Protein AF-A0AAU6JIS9-F1 (afdb_monomer_lite)

Radius of gyration: 26.11 Å; chains: 1; bounding box: 54×44×72 Å

Sequence (140 aa):
MDDPASMECDKLPFWVKNAEDPGVEQAVSPRILSEAAYNAFQLPDCQVTLAPLNFTKVNRPTWDWLDKARFKEVSVTAAWNVAGLNIRATTTAKPVSLKLEPGTSDAETYPASGECAINAAARSANHTAKADPSRPRRVT

Structure (mmCIF, N/CA/C/O backbone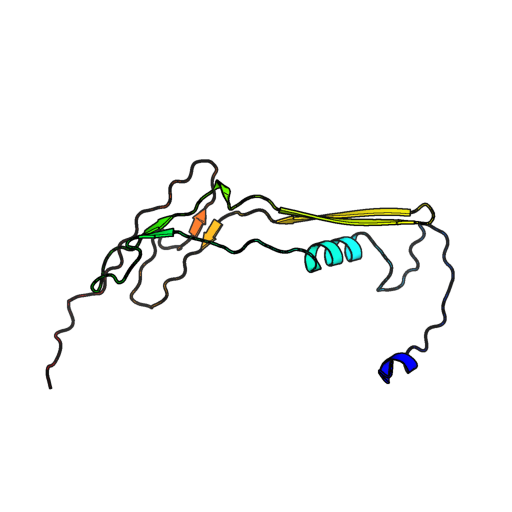):
data_AF-A0AAU6JIS9-F1
#
_entry.id   AF-A0AAU6JIS9-F1
#
loop_
_atom_site.group_PDB
_atom_site.id
_atom_site.type_symbol
_atom_site.label_atom_id
_atom_site.label_alt_id
_atom_site.label_comp_id
_atom_site.label_asym_id
_atom_site.label_entity_id
_atom_site.label_seq_id
_atom_site.pdbx_PDB_ins_code
_atom_site.Cartn_x
_atom_site.Cartn_y
_atom_site.Cartn_z
_atom_site.occupancy
_atom_site.B_iso_or_equiv
_atom_site.auth_seq_id
_atom_site.auth_comp_id
_atom_site.auth_asym_id
_atom_site.auth_atom_id
_atom_site.pdbx_PDB_model_num
ATOM 1 N N . MET A 1 1 ? 30.698 -14.695 -7.68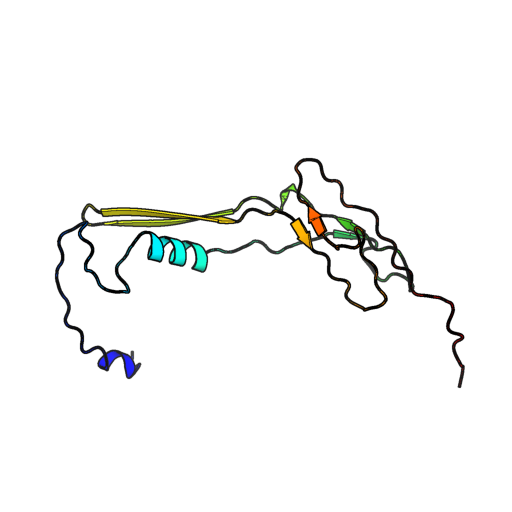9 1.00 49.03 1 MET A N 1
ATOM 2 C CA . MET A 1 1 ? 30.376 -14.353 -9.090 1.00 49.03 1 MET A CA 1
ATOM 3 C C . MET A 1 1 ? 30.371 -15.688 -9.819 1.00 49.03 1 MET A C 1
ATOM 5 O O . MET A 1 1 ? 31.192 -15.907 -10.687 1.00 49.03 1 MET A O 1
ATOM 9 N N . ASP A 1 2 ? 29.524 -16.618 -9.363 1.00 63.00 2 ASP A N 1
ATOM 10 C CA . ASP A 1 2 ? 29.624 -18.055 -9.679 1.00 63.00 2 ASP A CA 1
ATOM 11 C C . ASP A 1 2 ? 28.230 -18.687 -9.560 1.00 63.00 2 ASP A C 1
ATOM 13 O O . ASP A 1 2 ? 28.024 -19.671 -8.856 1.00 63.00 2 ASP A O 1
ATOM 17 N N . ASP A 1 3 ? 27.231 -18.040 -10.160 1.00 74.88 3 ASP A N 1
ATOM 18 C CA . ASP A 1 3 ? 25.918 -18.652 -10.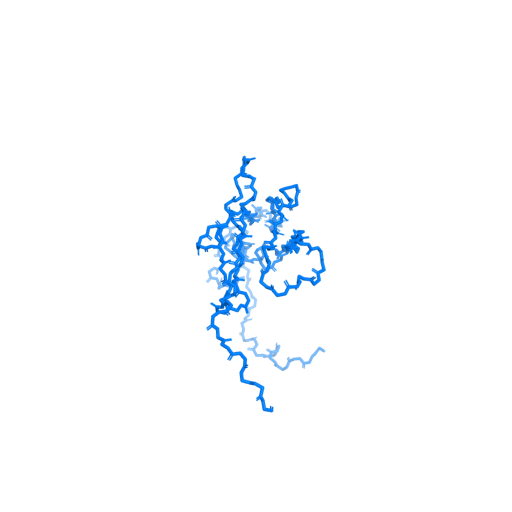327 1.00 74.88 3 ASP A CA 1
ATOM 19 C C . ASP A 1 3 ? 25.931 -19.391 -11.674 1.00 74.88 3 ASP A C 1
ATOM 21 O O . ASP A 1 3 ? 26.042 -18.724 -12.707 1.00 74.88 3 ASP A O 1
ATOM 25 N N . PRO A 1 4 ? 25.887 -20.739 -11.711 1.00 75.75 4 PRO A N 1
ATOM 26 C CA . PRO A 1 4 ? 26.019 -21.505 -12.953 1.00 75.75 4 PRO A CA 1
ATOM 27 C C . PRO A 1 4 ? 24.949 -21.135 -13.993 1.00 75.75 4 PRO A C 1
ATOM 29 O O . PRO A 1 4 ? 25.219 -21.221 -15.190 1.00 75.75 4 PRO A O 1
ATOM 32 N N . ALA A 1 5 ? 23.792 -20.621 -13.555 1.00 76.19 5 ALA A N 1
ATOM 33 C CA . ALA A 1 5 ? 22.742 -20.115 -14.437 1.00 76.19 5 ALA A CA 1
ATOM 34 C C . ALA A 1 5 ? 23.150 -18.853 -15.228 1.00 76.19 5 ALA A C 1
ATOM 36 O O . ALA A 1 5 ? 22.570 -18.566 -16.273 1.00 76.19 5 ALA A O 1
ATOM 37 N N . SER A 1 6 ? 24.187 -18.119 -14.802 1.00 70.81 6 SER A N 1
ATOM 38 C CA . SER A 1 6 ? 24.702 -16.955 -15.544 1.00 70.81 6 SER A CA 1
ATOM 39 C C . SER A 1 6 ? 25.297 -17.326 -16.910 1.00 70.81 6 SER A C 1
ATOM 41 O O . SER A 1 6 ? 25.381 -16.465 -17.784 1.00 70.81 6 SER A O 1
ATOM 43 N N . MET A 1 7 ? 25.686 -18.592 -17.110 1.00 73.38 7 MET A N 1
ATOM 44 C CA . MET A 1 7 ? 26.213 -19.104 -18.384 1.00 73.38 7 MET A CA 1
ATOM 45 C C . MET A 1 7 ? 25.134 -19.759 -19.261 1.00 73.38 7 MET A C 1
ATOM 47 O O . MET A 1 7 ? 25.437 -20.146 -20.384 1.00 73.38 7 MET A O 1
ATOM 51 N N . GLU A 1 8 ? 23.887 -19.867 -18.785 1.00 79.50 8 GLU A N 1
ATOM 52 C CA . GLU A 1 8 ? 22.768 -20.457 -19.543 1.00 79.50 8 GLU A CA 1
ATOM 53 C C . GLU A 1 8 ? 22.017 -19.435 -20.415 1.00 79.50 8 GLU A C 1
ATOM 55 O O . GLU A 1 8 ? 21.035 -19.758 -21.083 1.00 79.50 8 GLU A O 1
ATOM 60 N N . CYS A 1 9 ? 22.450 -18.170 -20.425 1.00 72.69 9 CYS A N 1
ATOM 61 C CA . CYS A 1 9 ? 21.830 -17.148 -21.259 1.00 72.69 9 CYS A CA 1
ATOM 62 C C . CYS A 1 9 ? 22.351 -17.226 -22.706 1.00 72.69 9 CYS A C 1
ATOM 64 O O . CYS A 1 9 ? 23.322 -16.563 -23.063 1.00 72.69 9 CYS A O 1
ATOM 66 N N . ASP A 1 10 ? 21.664 -17.982 -23.565 1.00 79.50 10 ASP A N 1
ATOM 67 C CA . ASP A 1 10 ? 21.976 -18.097 -25.004 1.00 79.50 10 ASP A CA 1
ATOM 68 C C . ASP A 1 10 ? 21.498 -16.897 -25.858 1.00 79.50 10 ASP A C 1
ATOM 70 O O . ASP A 1 10 ? 21.588 -16.906 -27.090 1.00 79.50 10 ASP A O 1
ATOM 74 N N . LYS A 1 11 ? 20.940 -15.845 -25.241 1.00 77.19 11 LYS A N 1
ATOM 75 C CA . LYS A 1 11 ? 20.379 -14.693 -25.966 1.00 77.19 11 LYS A CA 1
ATOM 76 C C . LYS A 1 11 ? 21.448 -13.634 -26.236 1.00 77.19 11 LYS A C 1
ATOM 78 O O . LYS A 1 11 ? 21.998 -13.037 -25.315 1.00 77.19 11 LYS A O 1
ATOM 83 N N . LEU A 1 12 ? 21.684 -13.344 -27.515 1.00 81.81 12 LEU A N 1
ATOM 84 C CA . LEU A 1 12 ? 22.588 -12.274 -27.943 1.00 81.81 12 LEU A CA 1
ATOM 85 C C . LEU A 1 12 ? 22.001 -10.878 -27.644 1.00 81.81 12 LEU A C 1
ATOM 87 O O . LEU A 1 12 ? 20.792 -10.679 -27.797 1.00 81.81 12 LEU A O 1
ATOM 91 N N . PRO A 1 13 ? 22.835 -9.886 -27.271 1.00 80.56 13 PRO A N 1
ATOM 92 C CA . PRO A 1 13 ? 22.391 -8.503 -27.135 1.00 80.56 13 PRO A CA 1
ATOM 93 C C . PRO A 1 13 ? 22.017 -7.914 -28.503 1.00 80.56 13 PRO A C 1
ATOM 95 O O . PRO A 1 13 ? 22.649 -8.208 -29.518 1.00 80.56 13 PRO A O 1
ATOM 98 N N . PHE A 1 14 ? 21.012 -7.041 -28.526 1.00 85.56 14 PHE A N 1
ATOM 99 C CA . PHE A 1 14 ? 20.535 -6.371 -29.736 1.00 85.56 14 PHE A CA 1
ATOM 100 C C . PHE A 1 14 ? 20.230 -4.897 -29.460 1.00 85.56 14 PHE A C 1
ATOM 102 O O . PHE A 1 14 ? 19.960 -4.501 -28.326 1.00 85.56 14 PHE A O 1
ATOM 109 N N . TRP A 1 15 ? 20.286 -4.080 -30.510 1.00 84.88 15 TRP A N 1
ATOM 110 C CA . TRP A 1 15 ? 19.994 -2.650 -30.441 1.00 84.88 15 TRP A CA 1
ATOM 111 C C . TRP A 1 15 ? 18.597 -2.371 -30.977 1.00 84.88 15 TRP A C 1
ATOM 113 O O . TRP A 1 15 ? 18.212 -2.897 -32.020 1.00 84.88 15 TRP A O 1
ATOM 123 N N . VAL A 1 16 ? 17.869 -1.499 -30.288 1.00 84.12 16 VAL A N 1
ATOM 124 C CA . VAL A 1 16 ? 16.543 -1.022 -30.692 1.00 84.12 16 VAL A CA 1
ATOM 125 C C . VAL A 1 16 ? 16.557 0.497 -30.717 1.00 84.12 16 VAL A C 1
ATOM 127 O O . VAL A 1 16 ? 17.345 1.137 -30.015 1.00 84.12 16 VAL A O 1
ATOM 130 N N . LYS A 1 17 ? 15.719 1.092 -31.567 1.00 84.38 17 LYS A N 1
ATOM 131 C CA . LYS A 1 17 ? 15.552 2.544 -31.592 1.00 84.38 17 LYS A CA 1
ATOM 132 C C . LYS A 1 17 ? 14.969 3.024 -30.264 1.00 84.38 17 LYS A C 1
ATOM 134 O O . LYS A 1 17 ? 14.126 2.367 -29.660 1.00 84.38 17 LYS A O 1
ATOM 139 N N . ASN A 1 18 ? 15.392 4.205 -29.823 1.00 78.00 18 ASN A N 1
ATOM 140 C CA . ASN A 1 18 ? 14.829 4.812 -28.622 1.00 78.00 18 ASN A CA 1
ATOM 141 C C . ASN A 1 18 ? 13.314 5.006 -28.781 1.00 78.00 18 ASN A C 1
ATOM 143 O O . ASN A 1 18 ? 12.857 5.436 -29.838 1.00 78.00 18 ASN A O 1
ATOM 147 N N . ALA A 1 19 ? 12.571 4.721 -27.710 1.00 74.62 19 ALA A N 1
ATOM 148 C CA . ALA A 1 19 ? 11.106 4.758 -27.656 1.00 74.62 19 ALA A CA 1
ATOM 149 C C . ALA A 1 19 ? 10.365 3.738 -28.548 1.00 74.62 19 ALA A C 1
ATOM 151 O O . ALA A 1 19 ? 9.147 3.835 -28.686 1.00 74.62 19 ALA A O 1
ATOM 152 N N . GLU A 1 20 ? 11.063 2.745 -29.102 1.00 82.62 20 GLU A N 1
ATOM 153 C CA . GLU A 1 20 ? 10.454 1.601 -29.786 1.00 82.62 20 GLU A CA 1
ATOM 154 C C . GLU A 1 20 ? 10.398 0.399 -28.827 1.00 82.62 20 GLU A C 1
ATOM 156 O O . GLU A 1 20 ? 11.343 0.158 -28.073 1.00 82.62 20 GLU A O 1
ATOM 161 N N . ASP A 1 21 ? 9.275 -0.325 -28.811 1.00 82.56 21 ASP A N 1
ATOM 162 C CA . ASP A 1 21 ? 9.126 -1.529 -27.989 1.00 82.56 21 ASP A CA 1
ATOM 163 C C . ASP A 1 21 ? 9.955 -2.671 -28.605 1.00 82.56 21 ASP A C 1
ATOM 165 O O . ASP A 1 21 ? 9.671 -3.079 -29.734 1.00 82.56 21 ASP A O 1
ATOM 169 N N . PRO A 1 22 ? 10.970 -3.207 -27.901 1.00 84.50 22 PRO A N 1
ATOM 170 C CA . PRO A 1 22 ? 11.788 -4.309 -28.401 1.00 84.50 22 PRO A CA 1
ATOM 171 C C . PRO A 1 22 ? 11.023 -5.641 -28.527 1.00 84.50 22 PRO A C 1
ATOM 173 O O . PRO A 1 22 ? 11.594 -6.604 -29.038 1.00 84.50 22 PRO A O 1
ATOM 176 N N . GLY A 1 23 ? 9.775 -5.742 -28.045 1.00 83.81 23 GLY A N 1
ATOM 177 C CA . GLY A 1 23 ? 8.945 -6.947 -28.177 1.00 83.81 23 GLY A CA 1
ATOM 178 C C . GLY A 1 23 ? 9.439 -8.141 -27.352 1.00 83.81 23 GLY A C 1
ATOM 179 O O . GLY A 1 23 ? 9.064 -9.282 -27.618 1.00 83.81 23 GLY A O 1
ATOM 180 N N . VAL A 1 24 ? 10.298 -7.890 -26.359 1.00 86.31 24 VAL A N 1
ATOM 181 C CA . VAL A 1 24 ? 10.804 -8.898 -25.420 1.00 86.31 24 VAL A CA 1
ATOM 182 C C . VAL A 1 24 ? 10.099 -8.776 -24.075 1.00 86.31 24 VAL A C 1
ATOM 184 O O . VAL A 1 24 ? 9.782 -7.681 -23.624 1.00 86.31 24 VAL A O 1
ATOM 187 N N . GLU A 1 25 ? 9.887 -9.906 -23.406 1.00 81.38 25 GLU A N 1
ATOM 188 C CA . GLU A 1 25 ? 9.048 -9.987 -22.201 1.00 81.38 25 GLU A CA 1
ATOM 189 C C . GLU A 1 25 ? 9.477 -9.038 -21.065 1.00 81.38 25 GLU A C 1
ATOM 191 O O . GLU A 1 25 ? 8.633 -8.444 -20.402 1.00 81.38 25 GLU A O 1
ATOM 196 N N . GLN A 1 26 ? 10.785 -8.841 -20.873 1.00 82.12 26 GLN A N 1
ATOM 197 C CA . GLN A 1 26 ? 11.343 -7.993 -19.809 1.00 82.12 26 GLN A CA 1
ATOM 198 C C . GLN A 1 26 ? 11.738 -6.588 -20.289 1.00 82.12 26 GLN A C 1
ATOM 200 O O . GLN A 1 26 ? 12.567 -5.918 -19.670 1.00 82.12 26 GLN A O 1
ATOM 205 N N . ALA A 1 27 ? 11.170 -6.127 -21.404 1.00 87.06 27 ALA A N 1
ATOM 206 C CA . ALA A 1 27 ? 11.361 -4.760 -21.864 1.00 87.06 27 ALA A CA 1
ATOM 207 C C . ALA A 1 27 ? 10.839 -3.754 -20.829 1.00 87.06 27 ALA A C 1
ATOM 209 O O . ALA A 1 27 ? 9.757 -3.926 -20.260 1.00 87.06 27 ALA A O 1
ATOM 210 N N . VAL A 1 28 ? 11.585 -2.668 -20.608 1.00 86.88 28 VAL A N 1
ATOM 211 C CA . VAL A 1 28 ? 11.150 -1.590 -19.712 1.00 86.88 28 VAL A CA 1
ATOM 212 C C . VAL A 1 28 ? 9.901 -0.933 -20.302 1.00 86.88 28 VAL A C 1
ATOM 214 O O . VAL A 1 28 ? 9.972 -0.142 -21.239 1.00 86.88 28 VAL A O 1
ATOM 217 N N . SER A 1 29 ? 8.749 -1.265 -19.729 1.00 87.94 29 SER A N 1
ATOM 218 C CA . SER A 1 29 ? 7.433 -0.767 -20.124 1.00 87.94 29 SER A CA 1
ATOM 219 C C . SER A 1 29 ? 6.727 -0.102 -18.936 1.00 87.94 29 SER A C 1
ATOM 221 O O . SER A 1 29 ? 7.096 -0.343 -17.782 1.00 87.94 29 SER A O 1
ATOM 223 N N . PRO A 1 30 ? 5.669 0.701 -19.164 1.00 89.31 30 PRO A N 1
ATOM 224 C CA . PRO A 1 30 ? 4.858 1.249 -18.075 1.00 89.31 30 PRO A CA 1
ATOM 225 C C . PRO A 1 30 ? 4.302 0.175 -17.130 1.00 89.31 30 PRO A C 1
ATOM 227 O O . PRO A 1 30 ? 4.156 0.427 -15.934 1.00 89.31 30 PRO A O 1
ATOM 230 N N . ARG A 1 31 ? 4.041 -1.035 -17.642 1.00 89.94 31 ARG A N 1
ATOM 231 C CA . ARG A 1 31 ? 3.615 -2.177 -16.829 1.00 89.94 31 ARG A CA 1
ATOM 232 C C . ARG A 1 31 ? 4.731 -2.645 -15.898 1.00 89.94 31 ARG A C 1
ATOM 234 O O . ARG A 1 31 ? 4.512 -2.689 -14.694 1.00 89.94 31 ARG A O 1
ATOM 241 N N . ILE A 1 32 ? 5.925 -2.906 -16.432 1.00 92.62 32 ILE A N 1
ATOM 242 C CA . ILE A 1 32 ? 7.083 -3.320 -15.622 1.00 92.62 32 ILE A CA 1
ATOM 243 C C . ILE A 1 32 ? 7.451 -2.237 -14.600 1.00 92.62 32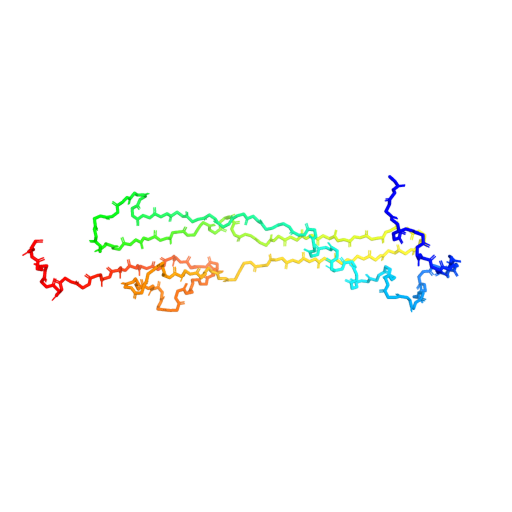 ILE A C 1
ATOM 245 O O . ILE A 1 32 ? 7.764 -2.554 -13.458 1.00 92.62 32 ILE A O 1
ATOM 249 N N . LEU A 1 33 ? 7.344 -0.951 -14.954 1.00 93.94 33 LEU A N 1
ATOM 250 C CA . LEU A 1 33 ? 7.541 0.140 -13.994 1.00 93.94 33 LEU A CA 1
ATOM 251 C C . LEU A 1 33 ? 6.459 0.171 -12.907 1.00 93.94 33 LEU A C 1
ATOM 253 O O . LEU A 1 33 ? 6.779 0.455 -11.757 1.00 93.94 33 LEU A O 1
ATOM 257 N N . SER A 1 34 ? 5.200 -0.132 -13.235 1.00 93.56 34 SER A N 1
ATOM 258 C CA . SER A 1 34 ? 4.124 -0.244 -12.236 1.00 93.56 34 SER A CA 1
ATOM 259 C C . SER A 1 34 ? 4.392 -1.390 -11.263 1.00 93.56 34 SER A C 1
ATOM 261 O O . SER A 1 34 ? 4.276 -1.213 -10.051 1.00 93.56 34 SER A O 1
ATOM 263 N N . GLU A 1 35 ? 4.806 -2.544 -11.788 1.00 93.62 35 GLU A N 1
ATOM 264 C CA . GLU A 1 35 ? 5.180 -3.717 -10.995 1.00 93.62 35 GLU A CA 1
ATOM 265 C C . GLU A 1 35 ? 6.414 -3.419 -10.128 1.00 93.62 35 GLU A C 1
ATOM 267 O O . GLU A 1 35 ? 6.422 -3.733 -8.941 1.00 93.62 35 GLU A O 1
ATOM 272 N N . ALA A 1 36 ? 7.415 -2.714 -10.661 1.00 93.94 36 ALA A N 1
ATOM 273 C CA . ALA A 1 36 ? 8.579 -2.267 -9.898 1.00 93.94 36 ALA A CA 1
ATOM 274 C C . ALA A 1 36 ? 8.203 -1.270 -8.787 1.00 93.94 36 ALA A C 1
ATOM 276 O O . ALA A 1 36 ? 8.664 -1.413 -7.654 1.00 93.94 36 ALA A O 1
ATOM 277 N N . ALA A 1 37 ? 7.340 -0.290 -9.077 1.00 94.12 37 ALA A N 1
ATOM 278 C CA . ALA A 1 37 ? 6.837 0.657 -8.081 1.00 94.12 37 ALA A CA 1
ATOM 279 C C . ALA A 1 37 ? 6.020 -0.044 -6.986 1.00 94.12 37 ALA A C 1
ATOM 281 O O . ALA A 1 37 ? 6.120 0.336 -5.822 1.00 94.12 37 ALA A O 1
ATOM 282 N N . TYR A 1 38 ? 5.239 -1.067 -7.348 1.00 93.62 38 TYR A N 1
ATOM 283 C CA . TYR A 1 38 ? 4.485 -1.899 -6.409 1.00 93.62 38 TYR A CA 1
ATOM 284 C C . TYR A 1 38 ? 5.406 -2.770 -5.542 1.00 93.62 38 TYR A C 1
ATOM 286 O O . TYR A 1 38 ? 5.239 -2.815 -4.330 1.00 93.62 38 TYR A O 1
ATOM 294 N N . ASN A 1 39 ? 6.420 -3.406 -6.130 1.00 94.19 39 ASN A N 1
ATOM 295 C CA . ASN A 1 39 ? 7.358 -4.263 -5.397 1.00 94.19 39 ASN A CA 1
ATOM 296 C C . ASN A 1 39 ? 8.256 -3.474 -4.434 1.00 94.19 39 ASN A C 1
ATOM 298 O O . ASN A 1 39 ? 8.626 -3.978 -3.378 1.00 94.19 39 ASN A O 1
ATOM 302 N N . ALA A 1 40 ? 8.597 -2.232 -4.780 1.00 91.44 40 ALA A N 1
ATOM 303 C CA . ALA A 1 40 ? 9.325 -1.327 -3.893 1.00 91.44 40 ALA A CA 1
ATOM 304 C C . ALA A 1 40 ? 8.420 -0.650 -2.845 1.00 91.44 40 ALA A C 1
ATOM 306 O O . ALA A 1 40 ? 8.911 0.106 -2.003 1.00 91.44 40 ALA A O 1
ATOM 307 N N . PHE A 1 41 ? 7.105 -0.871 -2.905 1.00 92.06 41 PHE A N 1
ATOM 308 C CA . PHE A 1 41 ? 6.140 -0.200 -2.049 1.00 92.06 41 PHE A CA 1
ATOM 309 C C . PHE A 1 41 ? 6.212 -0.737 -0.615 1.00 92.06 41 PHE A C 1
ATOM 311 O O . PHE A 1 41 ? 6.058 -1.931 -0.375 1.00 92.06 41 PHE A O 1
ATOM 318 N N . GLN A 1 42 ? 6.390 0.158 0.358 1.00 89.50 42 GLN A N 1
ATOM 319 C CA . GLN A 1 42 ? 6.379 -0.180 1.782 1.00 89.50 42 GLN A CA 1
ATOM 320 C C . GLN A 1 42 ? 5.187 0.486 2.460 1.00 89.50 42 GLN A C 1
ATOM 322 O O . GLN A 1 42 ? 5.029 1.709 2.414 1.00 89.50 42 GLN A O 1
ATOM 327 N N . LEU A 1 43 ? 4.340 -0.330 3.085 1.00 87.81 43 LEU A N 1
ATOM 328 C CA . LEU A 1 43 ? 3.234 0.155 3.898 1.00 87.81 43 LEU A CA 1
ATOM 329 C C . LEU A 1 43 ? 3.713 0.389 5.334 1.00 87.81 43 LEU A C 1
ATOM 331 O O . LEU A 1 43 ? 4.461 -0.434 5.862 1.00 87.81 43 LEU A O 1
ATOM 335 N N . PRO A 1 44 ? 3.290 1.486 5.982 1.00 83.12 44 PRO A N 1
ATOM 336 C CA . PRO A 1 44 ? 3.530 1.659 7.406 1.00 83.12 44 PRO A CA 1
ATOM 337 C C . PRO A 1 44 ? 2.783 0.584 8.206 1.00 83.12 44 PRO A C 1
ATOM 339 O O . PRO A 1 44 ? 1.692 0.159 7.819 1.00 83.12 44 PRO A O 1
ATOM 342 N N . ASP A 1 45 ? 3.340 0.196 9.353 1.00 81.56 45 ASP A N 1
ATOM 343 C CA . ASP A 1 45 ? 2.680 -0.747 10.255 1.00 81.56 45 ASP A CA 1
ATOM 344 C C . ASP A 1 45 ? 1.314 -0.230 10.721 1.00 81.56 45 ASP A C 1
ATOM 346 O O . ASP A 1 45 ? 1.149 0.934 11.112 1.00 81.56 45 ASP A O 1
ATOM 350 N N . CYS A 1 46 ? 0.337 -1.136 10.746 1.00 75.38 46 CYS A N 1
ATOM 351 C CA . CYS A 1 46 ? -0.971 -0.874 11.327 1.00 75.38 46 CYS A CA 1
ATOM 352 C C . CYS A 1 46 ? -0.850 -0.857 12.852 1.00 75.38 46 CYS A C 1
ATOM 354 O O . CYS A 1 46 ? -0.708 -1.896 13.489 1.00 75.38 46 CYS A O 1
ATOM 356 N N . GLN A 1 47 ? -0.924 0.332 13.445 1.00 74.75 47 GLN A N 1
ATOM 357 C CA . GLN A 1 47 ? -0.943 0.491 14.895 1.00 74.75 47 GLN A CA 1
ATOM 358 C C . GLN A 1 47 ? -2.326 0.939 15.356 1.00 74.75 47 GLN A C 1
ATOM 360 O O . GLN A 1 47 ? -2.838 1.975 14.924 1.00 74.75 47 GLN A O 1
ATOM 365 N N . VAL A 1 48 ? -2.897 0.156 16.264 1.00 75.75 48 VAL A N 1
ATOM 366 C CA . VAL A 1 48 ? -4.165 0.424 16.943 1.00 75.75 48 VAL A CA 1
ATOM 367 C C . VAL A 1 48 ? -3.901 0.631 18.428 1.00 75.75 48 VAL A C 1
ATOM 369 O O . VAL A 1 48 ? -2.943 0.092 18.984 1.00 75.75 48 VAL A O 1
ATOM 372 N N . THR A 1 49 ? -4.718 1.462 19.069 1.00 76.12 49 THR A N 1
ATOM 373 C CA . THR A 1 49 ? -4.682 1.607 20.529 1.00 76.12 49 THR A CA 1
ATOM 374 C C . THR A 1 49 ? -5.821 0.801 21.122 1.00 76.12 49 THR A C 1
ATOM 376 O O . THR A 1 49 ? -6.963 1.002 20.725 1.00 76.12 49 THR A O 1
ATOM 379 N N . LEU A 1 50 ? -5.507 -0.054 22.092 1.00 75.50 50 LEU A N 1
ATOM 380 C CA . LEU A 1 50 ? -6.478 -0.882 22.799 1.00 75.50 50 LEU A CA 1
ATOM 381 C C . LEU A 1 50 ? -6.906 -0.230 24.121 1.00 75.50 50 LEU A C 1
ATOM 383 O O . LEU A 1 50 ? -6.074 0.344 24.829 1.00 75.50 50 LEU A O 1
ATOM 387 N N . ALA A 1 51 ? -8.170 -0.400 24.519 1.00 75.00 51 ALA A N 1
ATOM 388 C CA . ALA A 1 51 ? -8.555 -0.324 25.927 1.00 75.00 51 ALA A CA 1
ATOM 389 C C . ALA A 1 51 ? -9.399 -1.502 26.407 1.00 75.00 51 ALA A C 1
ATOM 391 O O . ALA A 1 51 ? -10.340 -1.906 25.727 1.00 75.00 51 ALA A O 1
ATOM 392 N N . PRO A 1 52 ? -9.183 -1.924 27.663 1.00 69.25 52 PRO A N 1
ATOM 393 C CA . PRO A 1 52 ? -8.074 -1.494 28.520 1.00 69.25 52 PRO A CA 1
ATOM 394 C C . PRO A 1 52 ? -6.728 -1.996 27.960 1.00 69.25 52 PRO A C 1
ATOM 396 O O . PRO A 1 52 ? -6.673 -3.029 27.309 1.00 69.25 52 PRO A O 1
ATOM 399 N N . LEU A 1 53 ? -5.647 -1.241 28.195 1.00 68.56 53 LEU A N 1
ATOM 400 C CA . LEU A 1 53 ? -4.300 -1.524 27.659 1.00 68.56 53 LEU A CA 1
ATOM 401 C C . LEU A 1 53 ? -3.724 -2.884 28.099 1.00 68.56 53 LEU A C 1
ATOM 403 O O . LEU A 1 53 ? -2.770 -3.371 27.507 1.00 68.56 53 LEU A O 1
ATOM 407 N N . ASN A 1 54 ? -4.278 -3.470 29.162 1.00 68.25 54 ASN A N 1
ATOM 408 C CA . ASN A 1 54 ? -3.774 -4.664 29.834 1.00 68.25 54 ASN A CA 1
ATOM 409 C C . ASN A 1 54 ? -4.881 -5.718 29.977 1.00 68.25 54 ASN A C 1
ATOM 411 O O . ASN A 1 54 ? -6.031 -5.490 29.603 1.00 68.25 54 ASN A O 1
ATOM 415 N N . PHE A 1 55 ? -4.534 -6.852 30.591 1.00 64.50 55 PHE A N 1
ATOM 416 C CA . PHE A 1 55 ? -5.423 -7.986 30.833 1.00 64.50 55 PHE A CA 1
ATOM 417 C C . PHE A 1 55 ? -6.808 -7.571 31.331 1.00 64.50 55 PHE A C 1
ATOM 419 O O . PHE A 1 55 ? -6.987 -7.042 32.432 1.00 64.50 55 PHE A O 1
ATOM 426 N N . THR A 1 56 ? -7.814 -7.887 30.530 1.00 59.50 56 THR A N 1
ATOM 427 C CA . THR A 1 56 ? -9.196 -7.901 30.973 1.00 59.50 56 THR A CA 1
ATOM 428 C C . THR A 1 56 ? -9.441 -9.168 31.780 1.00 59.50 56 THR A C 1
ATOM 430 O O . THR A 1 56 ? -9.158 -10.286 31.349 1.00 59.50 56 THR A O 1
ATOM 433 N N . LYS A 1 57 ? -10.014 -9.004 32.977 1.00 58.72 57 LYS A N 1
ATOM 434 C CA . LYS A 1 57 ? -10.694 -10.110 33.661 1.00 58.72 57 LYS A CA 1
ATOM 435 C C . LYS A 1 57 ? -11.718 -10.669 32.673 1.00 58.72 57 LYS A C 1
ATOM 437 O O . LYS A 1 57 ? -12.393 -9.870 32.034 1.00 58.72 57 LYS A O 1
ATOM 442 N N . VAL A 1 58 ? -11.759 -11.995 32.525 1.00 66.25 58 VAL A N 1
ATOM 443 C CA . VAL A 1 58 ? -12.518 -12.719 31.489 1.00 66.25 58 VAL A CA 1
ATOM 444 C C . VAL A 1 58 ? -13.822 -12.024 31.095 1.00 66.25 58 VAL A C 1
ATOM 446 O O . VAL A 1 58 ? -14.587 -11.597 31.961 1.00 66.25 58 VAL A O 1
ATOM 449 N N . ASN A 1 59 ? -14.078 -11.963 29.789 1.00 62.41 59 ASN A N 1
ATOM 450 C CA . ASN A 1 59 ? -15.330 -11.473 29.232 1.00 62.41 59 ASN A CA 1
ATOM 451 C C . ASN A 1 59 ? -15.636 -9.978 29.460 1.00 62.41 59 ASN A C 1
ATOM 453 O O . ASN A 1 59 ? -16.660 -9.611 30.045 1.00 62.41 59 ASN A O 1
ATOM 457 N N . ARG A 1 60 ? -14.736 -9.090 29.032 1.00 69.38 60 ARG A N 1
ATOM 458 C CA . ARG A 1 60 ? -14.977 -7.643 29.089 1.00 69.38 60 ARG A CA 1
ATOM 459 C C . ARG A 1 60 ? -14.874 -7.033 27.696 1.00 69.38 60 ARG A C 1
ATOM 461 O O . ARG A 1 60 ? -14.071 -7.514 26.901 1.00 69.38 60 ARG A O 1
ATOM 468 N N . PRO A 1 61 ? -15.667 -5.983 27.415 1.00 70.56 61 PRO A N 1
ATOM 469 C CA . PRO A 1 61 ? -15.505 -5.185 26.208 1.00 70.56 61 PRO A CA 1
ATOM 470 C C . PRO A 1 61 ? -14.065 -4.685 26.081 1.00 70.56 61 PRO A C 1
ATOM 472 O O . PRO A 1 61 ? -13.543 -4.089 27.027 1.00 70.56 61 PRO A O 1
ATOM 475 N N . THR A 1 62 ? -13.473 -4.901 24.910 1.00 72.75 62 THR A N 1
ATOM 476 C CA . THR A 1 62 ? -12.190 -4.318 24.511 1.00 72.75 62 THR A CA 1
ATOM 477 C C . THR A 1 62 ? -12.442 -3.383 23.334 1.00 72.75 62 THR A C 1
ATOM 479 O O . THR A 1 62 ? -13.231 -3.703 22.448 1.00 72.75 62 THR A O 1
ATOM 482 N N . TRP A 1 63 ? -11.810 -2.215 23.351 1.00 72.69 63 TRP A N 1
ATOM 483 C CA . TRP A 1 63 ? -11.999 -1.148 22.375 1.00 72.69 63 TRP A CA 1
ATOM 484 C C . TRP A 1 63 ? -10.721 -0.958 21.576 1.00 72.69 63 TRP A C 1
ATOM 486 O O . TRP A 1 63 ? -9.662 -0.835 22.183 1.00 72.69 63 TRP A O 1
ATOM 496 N N . ASP A 1 64 ? -10.842 -0.872 20.253 1.00 76.94 64 ASP A N 1
ATOM 497 C CA . ASP A 1 64 ? -9.747 -0.517 19.354 1.00 76.94 64 ASP A CA 1
ATOM 498 C C . ASP A 1 64 ? -9.988 0.855 18.726 1.00 76.94 64 ASP A C 1
ATOM 500 O O . ASP A 1 64 ? -10.977 1.091 18.021 1.00 76.94 64 ASP A O 1
ATOM 504 N N . TRP A 1 65 ? -9.056 1.775 18.957 1.00 71.00 65 TRP A N 1
ATOM 505 C CA . TRP A 1 65 ? -9.061 3.085 18.319 1.00 71.00 65 TRP A CA 1
ATOM 506 C C . TRP A 1 65 ? -8.056 3.150 17.186 1.00 71.00 65 TRP A C 1
ATOM 508 O O . TRP A 1 65 ? -6.890 2.771 17.317 1.00 71.00 65 TRP A O 1
ATOM 518 N N . LEU A 1 66 ? -8.536 3.716 16.082 1.00 72.44 66 LEU A N 1
ATOM 519 C CA . LEU A 1 66 ? -7.756 3.987 14.893 1.00 72.44 66 LEU A CA 1
ATOM 520 C C . LEU A 1 66 ? -7.385 5.468 14.871 1.00 72.44 66 LEU A C 1
ATOM 522 O O . LEU A 1 66 ? -8.264 6.332 14.804 1.00 72.44 66 LEU A O 1
ATOM 526 N N . ASP A 1 67 ? -6.091 5.770 14.879 1.00 72.38 67 ASP A N 1
ATOM 527 C CA . ASP A 1 67 ? -5.633 7.138 14.660 1.00 72.38 67 ASP A CA 1
ATOM 528 C C . ASP A 1 67 ? -5.601 7.454 13.161 1.00 72.38 67 ASP A C 1
ATOM 530 O O . ASP A 1 67 ? -4.662 7.107 12.442 1.00 72.38 67 ASP A O 1
ATOM 534 N N . LYS A 1 68 ? -6.624 8.165 12.684 1.00 67.50 68 LYS A N 1
ATOM 535 C CA . LYS A 1 68 ? -6.738 8.583 11.279 1.00 67.50 68 LYS A CA 1
ATOM 536 C C . LYS A 1 68 ? -5.553 9.405 10.782 1.00 67.50 68 LYS A C 1
ATOM 538 O O . LYS A 1 68 ? -5.303 9.413 9.581 1.00 67.50 68 LYS A O 1
ATOM 543 N N . ALA A 1 69 ? -4.820 10.092 11.661 1.00 68.56 69 ALA A N 1
ATOM 544 C CA . ALA A 1 69 ? -3.651 10.864 11.249 1.00 68.56 69 ALA A CA 1
ATOM 545 C C . ALA A 1 69 ? -2.513 9.971 10.717 1.00 68.56 69 ALA A C 1
ATOM 547 O O . ALA A 1 69 ? -1.613 10.472 10.032 1.00 68.56 69 ALA A O 1
ATOM 548 N N . ARG A 1 70 ? -2.566 8.665 11.006 1.00 74.00 70 ARG A N 1
ATOM 549 C CA . ARG A 1 70 ? -1.559 7.671 10.620 1.00 74.00 70 ARG A CA 1
ATOM 550 C C . ARG A 1 70 ? -1.916 6.906 9.352 1.00 74.00 70 ARG A C 1
ATOM 552 O O . ARG A 1 70 ? -1.022 6.561 8.587 1.00 74.00 70 ARG A O 1
ATOM 559 N N . PHE A 1 71 ? -3.203 6.682 9.104 1.00 77.25 71 PHE A N 1
ATOM 560 C CA . PHE A 1 71 ? -3.691 5.973 7.920 1.00 77.25 71 PHE A CA 1
ATOM 561 C C . PHE A 1 71 ? -3.877 6.961 6.770 1.00 77.25 71 PHE A C 1
ATOM 563 O O . PHE A 1 71 ? -4.977 7.449 6.512 1.00 77.25 71 PHE A O 1
ATOM 570 N N . LYS A 1 72 ? -2.768 7.281 6.100 1.00 82.50 72 LYS A N 1
ATOM 571 C CA . LYS A 1 72 ? -2.719 8.189 4.949 1.00 82.50 72 LYS A CA 1
ATOM 572 C C . LYS A 1 72 ? -2.462 7.425 3.658 1.00 82.50 72 LYS A C 1
ATOM 574 O O . LYS A 1 72 ? -1.937 6.316 3.674 1.00 82.50 72 LYS A O 1
ATOM 579 N N . GLU A 1 73 ? -2.822 8.050 2.544 1.00 89.19 73 GLU A N 1
ATOM 580 C CA . GLU A 1 73 ? -2.412 7.578 1.226 1.00 89.19 73 GLU A CA 1
ATOM 581 C C . GLU A 1 73 ? -0.886 7.656 1.108 1.00 89.19 73 GLU A C 1
ATOM 583 O O . GLU A 1 73 ? -0.271 8.664 1.466 1.00 89.19 73 GLU A O 1
ATOM 588 N N . VAL A 1 74 ? -0.280 6.584 0.605 1.00 90.88 74 VAL A N 1
ATOM 589 C CA . VAL A 1 74 ? 1.160 6.509 0.331 1.00 90.88 74 VAL A CA 1
ATOM 590 C C . VAL A 1 74 ? 1.324 6.251 -1.161 1.00 90.88 74 VAL A C 1
ATOM 592 O O . VAL A 1 74 ? 0.533 5.518 -1.753 1.00 90.88 74 VAL A O 1
ATOM 595 N N . SER A 1 75 ? 2.303 6.891 -1.795 1.00 93.25 75 SER A N 1
ATOM 596 C CA . SER A 1 75 ? 2.552 6.743 -3.231 1.00 93.25 75 SER A CA 1
ATOM 597 C C . SER A 1 75 ? 4.031 6.541 -3.511 1.00 93.25 75 SER A C 1
ATOM 599 O O . SER A 1 75 ? 4.873 7.222 -2.928 1.00 93.25 75 SER A O 1
ATOM 601 N N . VAL A 1 76 ? 4.336 5.644 -4.444 1.00 94.31 76 VAL A N 1
ATOM 602 C CA . VAL A 1 76 ? 5.689 5.382 -4.945 1.00 94.31 76 VAL A CA 1
ATOM 603 C C . VAL A 1 76 ? 5.669 5.534 -6.457 1.00 94.31 76 VAL A C 1
ATOM 605 O O . VAL A 1 76 ? 4.733 5.096 -7.121 1.00 94.31 76 VAL A O 1
ATOM 608 N N . THR A 1 77 ? 6.691 6.184 -7.009 1.00 94.56 77 THR A N 1
ATOM 609 C CA . THR A 1 77 ? 6.827 6.373 -8.456 1.00 94.56 77 THR A CA 1
ATOM 610 C C . THR A 1 77 ? 8.111 5.723 -8.938 1.00 94.56 77 THR A C 1
ATOM 612 O O . THR A 1 77 ? 9.193 6.111 -8.504 1.00 94.56 77 THR A O 1
ATOM 615 N N . ALA A 1 78 ? 7.989 4.780 -9.868 1.00 93.88 78 ALA A N 1
ATOM 616 C CA . ALA A 1 78 ? 9.111 4.291 -10.654 1.00 93.88 78 ALA A CA 1
ATOM 617 C C . ALA A 1 78 ? 9.192 5.114 -11.940 1.00 93.88 78 ALA A C 1
ATOM 619 O O . ALA A 1 78 ? 8.195 5.295 -12.641 1.00 93.88 78 ALA A O 1
ATOM 620 N N . ALA A 1 79 ? 10.374 5.632 -12.249 1.00 92.88 79 ALA A N 1
ATOM 621 C CA . ALA A 1 79 ? 10.594 6.446 -13.431 1.00 92.88 79 ALA A CA 1
ATOM 622 C C . ALA A 1 79 ? 11.858 6.000 -14.155 1.00 92.88 79 ALA A C 1
ATOM 624 O O . ALA A 1 79 ? 12.857 5.643 -13.533 1.00 92.88 79 ALA A O 1
ATOM 625 N N . TRP A 1 80 ? 11.802 6.074 -15.478 1.00 88.69 80 TRP A N 1
ATOM 626 C CA . TRP A 1 80 ? 12.914 5.809 -16.369 1.00 88.69 80 TRP A CA 1
ATOM 627 C C . TRP A 1 80 ? 13.083 7.011 -17.295 1.00 88.69 80 TRP A C 1
ATOM 629 O O . TRP A 1 80 ? 12.156 7.382 -18.020 1.00 88.69 80 TRP A O 1
ATOM 639 N N . ASN A 1 81 ? 14.248 7.656 -17.215 1.00 89.00 81 ASN A N 1
ATOM 640 C CA . ASN A 1 81 ? 14.556 8.883 -17.945 1.00 89.00 81 ASN A CA 1
ATOM 641 C C . ASN A 1 81 ? 15.962 8.818 -18.549 1.00 89.00 81 ASN A C 1
ATOM 643 O O . ASN A 1 81 ? 16.904 9.401 -18.012 1.00 89.00 81 ASN A O 1
ATOM 647 N N . VAL A 1 82 ? 16.110 8.075 -19.643 1.00 83.69 82 VAL A N 1
ATOM 648 C CA . VAL A 1 82 ? 17.379 7.938 -20.375 1.00 83.69 82 VAL A CA 1
ATOM 649 C C . VAL A 1 82 ? 17.117 7.878 -21.877 1.00 83.69 82 VAL A C 1
ATOM 651 O O . VAL A 1 82 ? 16.051 7.451 -22.312 1.00 83.69 82 VAL A O 1
ATOM 654 N N . ALA A 1 83 ? 18.100 8.311 -22.672 1.00 77.62 83 ALA A N 1
ATOM 655 C CA . ALA A 1 83 ? 18.108 8.181 -24.134 1.00 77.62 83 ALA A CA 1
ATOM 656 C C . ALA A 1 83 ? 16.846 8.719 -24.852 1.00 77.62 83 ALA A C 1
ATOM 658 O O . ALA A 1 83 ? 16.405 8.171 -25.857 1.00 77.62 83 ALA A O 1
ATOM 659 N N . GLY A 1 84 ? 16.253 9.806 -24.343 1.00 77.19 84 GLY A N 1
ATOM 660 C CA . GLY A 1 84 ? 15.053 10.421 -24.928 1.00 77.19 84 GLY A CA 1
ATOM 661 C C . GLY A 1 84 ? 13.733 9.724 -24.575 1.00 77.19 84 GLY A C 1
ATOM 662 O O . GLY A 1 84 ? 12.678 10.181 -25.006 1.00 77.19 84 GLY A O 1
ATOM 663 N N . LEU A 1 85 ? 13.768 8.664 -23.762 1.00 81.12 85 LEU A N 1
ATOM 664 C CA . LEU A 1 85 ? 12.587 8.002 -23.221 1.00 81.12 85 LEU A CA 1
ATOM 665 C C . LEU A 1 85 ? 12.295 8.533 -21.811 1.00 81.12 85 LEU A C 1
ATOM 667 O O . LEU A 1 85 ? 13.125 8.386 -20.915 1.00 81.12 85 LEU A O 1
ATOM 671 N N . ASN A 1 86 ? 11.112 9.124 -21.614 1.00 89.25 86 ASN A N 1
ATOM 672 C CA . ASN A 1 86 ? 10.620 9.562 -20.306 1.00 89.25 86 ASN A CA 1
ATOM 673 C C . ASN A 1 86 ? 9.315 8.837 -19.981 1.00 89.25 86 ASN A C 1
ATOM 675 O O . ASN A 1 86 ? 8.235 9.268 -20.380 1.00 89.25 86 ASN A O 1
ATOM 679 N N . ILE A 1 87 ? 9.420 7.722 -19.267 1.00 90.00 87 ILE A N 1
ATOM 680 C CA . ILE A 1 87 ? 8.259 6.945 -18.830 1.00 90.00 87 ILE A CA 1
ATOM 681 C C . ILE A 1 87 ? 8.271 6.812 -17.314 1.00 90.00 87 ILE A C 1
ATOM 683 O O . ILE A 1 87 ? 9.323 6.758 -16.676 1.00 90.00 87 ILE A O 1
ATOM 687 N N . ARG A 1 88 ? 7.083 6.794 -16.719 1.00 93.12 88 ARG A N 1
ATOM 688 C CA . ARG A 1 88 ? 6.911 6.620 -15.279 1.00 93.12 88 ARG A CA 1
ATOM 689 C C . ARG A 1 88 ? 5.619 5.888 -14.979 1.00 93.12 88 ARG A C 1
ATOM 691 O O . ARG A 1 88 ? 4.661 5.990 -15.741 1.00 93.12 88 ARG A O 1
ATOM 698 N N . ALA A 1 89 ? 5.601 5.221 -13.840 1.00 94.19 89 ALA A N 1
ATOM 699 C CA . ALA A 1 89 ? 4.418 4.622 -13.259 1.00 94.19 89 ALA A CA 1
ATOM 700 C C . ALA A 1 89 ? 4.359 4.977 -11.776 1.00 94.19 89 ALA A C 1
ATOM 702 O O . ALA A 1 89 ? 5.372 4.916 -11.075 1.00 94.19 89 ALA A O 1
ATOM 703 N N . THR A 1 90 ? 3.173 5.355 -11.310 1.00 94.06 90 THR A N 1
ATOM 704 C CA . THR A 1 90 ? 2.924 5.695 -9.911 1.00 94.06 90 THR A CA 1
ATOM 705 C C . THR A 1 90 ? 1.926 4.704 -9.335 1.00 94.06 90 THR A C 1
ATOM 707 O O . THR A 1 90 ? 0.827 4.551 -9.865 1.00 94.06 90 THR A O 1
ATOM 710 N N . THR A 1 91 ? 2.309 4.064 -8.237 1.00 93.44 91 THR A N 1
ATOM 711 C CA . THR A 1 91 ? 1.460 3.167 -7.454 1.00 93.44 91 THR A CA 1
ATOM 712 C C . THR A 1 91 ? 1.052 3.893 -6.178 1.00 93.44 91 THR A C 1
ATOM 714 O O . THR A 1 91 ? 1.912 4.435 -5.484 1.00 93.44 91 THR A O 1
ATOM 717 N N . THR A 1 92 ? -0.245 3.900 -5.861 1.00 93.75 92 THR A N 1
ATOM 718 C CA . THR A 1 92 ? -0.806 4.559 -4.671 1.00 93.75 92 THR A CA 1
ATOM 719 C C . THR A 1 92 ? -1.609 3.563 -3.846 1.00 93.75 92 THR A C 1
ATOM 721 O O . THR A 1 92 ? -2.549 2.953 -4.354 1.00 93.75 92 THR A O 1
ATOM 724 N N . ALA A 1 93 ? -1.275 3.431 -2.562 1.00 91.06 93 ALA A N 1
ATOM 725 C CA . ALA A 1 93 ? -2.060 2.660 -1.607 1.00 91.06 93 ALA A CA 1
ATOM 726 C C . ALA A 1 93 ? -2.979 3.593 -0.818 1.00 91.06 93 ALA A C 1
ATOM 728 O O . ALA A 1 93 ? -2.518 4.546 -0.182 1.00 91.06 93 ALA A O 1
ATOM 729 N N . LYS A 1 94 ? -4.281 3.299 -0.852 1.00 89.56 94 LYS A N 1
ATOM 730 C CA . LYS A 1 94 ? -5.313 4.057 -0.148 1.00 89.56 94 LYS A CA 1
ATOM 731 C C . LYS A 1 94 ? -5.934 3.209 0.963 1.00 89.56 94 LYS A C 1
ATOM 733 O O . LYS A 1 94 ? -6.498 2.158 0.660 1.00 89.56 94 LYS A O 1
ATOM 738 N N . PRO A 1 95 ? -5.888 3.659 2.227 1.00 85.25 95 PRO A N 1
ATOM 739 C CA . PRO A 1 95 ? -6.589 2.978 3.305 1.00 85.25 95 PRO A CA 1
ATOM 740 C C . PRO A 1 95 ? -8.106 3.158 3.140 1.00 85.25 95 PRO A C 1
ATOM 742 O O . PRO A 1 95 ? -8.591 4.282 3.014 1.00 85.25 95 PRO A O 1
ATOM 745 N N . VAL A 1 96 ? -8.853 2.050 3.131 1.00 84.88 96 VAL A N 1
ATOM 746 C CA . VAL A 1 96 ? -10.317 2.043 2.925 1.00 84.88 96 VAL A CA 1
ATOM 747 C C . VAL A 1 96 ? -11.085 1.594 4.167 1.00 84.88 96 VAL A C 1
ATOM 749 O O . VAL A 1 96 ? -12.070 2.221 4.556 1.00 84.88 96 VAL A O 1
ATOM 752 N N . SER A 1 97 ? -10.618 0.544 4.834 1.00 82.69 97 SER A N 1
ATOM 753 C CA . SER A 1 97 ? -11.233 -0.020 6.032 1.00 82.69 97 SER A CA 1
ATOM 754 C C . SER A 1 97 ? -10.178 -0.698 6.902 1.00 82.69 97 SER A C 1
ATOM 756 O O . SER A 1 97 ? -9.121 -1.104 6.419 1.00 82.69 97 SER A O 1
ATOM 758 N N . LEU A 1 98 ? -10.475 -0.810 8.195 1.00 81.69 98 LEU A N 1
ATOM 759 C CA . LEU A 1 98 ? -9.815 -1.732 9.110 1.00 81.69 98 LEU A CA 1
ATOM 760 C C . LEU A 1 98 ? -10.737 -2.941 9.306 1.00 81.69 98 LEU A C 1
ATOM 762 O O . LEU A 1 98 ? -11.910 -2.763 9.636 1.00 81.69 98 LEU A O 1
ATOM 766 N N . LYS A 1 99 ? -10.206 -4.152 9.140 1.00 86.12 99 LYS A N 1
ATOM 767 C CA . LYS A 1 99 ? -10.889 -5.400 9.490 1.00 86.12 99 LYS A CA 1
ATOM 768 C C . LYS A 1 99 ? -10.346 -5.906 10.822 1.00 86.12 99 LYS A C 1
ATOM 770 O O . LYS A 1 99 ? -9.145 -6.119 10.949 1.00 86.12 99 LYS A O 1
ATOM 775 N N . LEU A 1 100 ? -11.232 -6.110 11.787 1.00 81.44 100 LEU A N 1
ATOM 776 C CA . LEU A 1 100 ? -10.929 -6.789 13.038 1.00 81.44 100 LEU A CA 1
ATOM 777 C C . LEU A 1 100 ? -11.385 -8.244 12.939 1.00 81.44 100 LEU A C 1
ATOM 779 O O . LEU A 1 100 ? -12.568 -8.512 12.712 1.00 81.44 100 LEU A O 1
ATOM 783 N N . GLU A 1 101 ? -10.452 -9.171 13.131 1.00 84.38 101 GLU A N 1
ATOM 784 C CA . GLU A 1 101 ? -10.748 -10.599 13.205 1.00 84.38 101 GLU A CA 1
ATOM 785 C C . GLU A 1 101 ? -10.771 -11.051 14.670 1.00 84.38 101 GLU A C 1
ATOM 787 O O . GLU A 1 101 ? -9.834 -10.757 15.420 1.00 84.38 101 GLU A O 1
ATOM 792 N N . PRO A 1 102 ? -11.837 -11.737 15.115 1.00 80.69 102 PRO A N 1
ATOM 793 C CA . PRO A 1 102 ? -11.889 -12.262 16.467 1.00 80.69 102 PRO A CA 1
ATOM 794 C C . PRO A 1 102 ? -10.823 -13.349 16.638 1.00 80.69 102 PRO A C 1
ATOM 796 O O . PRO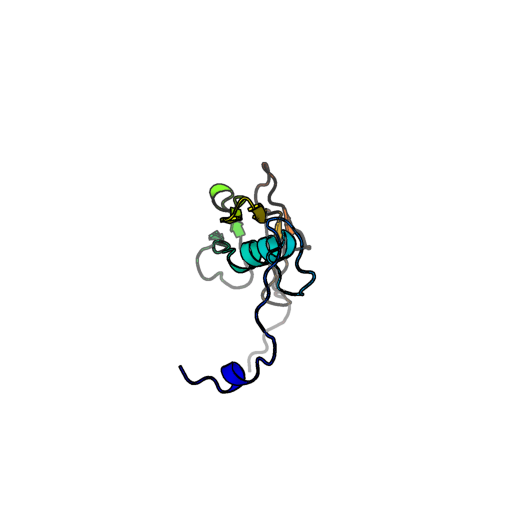 A 1 102 ? -10.763 -14.310 15.876 1.00 80.69 102 PRO A O 1
ATOM 799 N N . GLY A 1 103 ? -9.983 -13.213 17.665 1.00 77.75 103 GLY A N 1
ATOM 800 C CA . GLY A 1 103 ? -8.917 -14.182 17.941 1.00 77.75 103 GLY A CA 1
ATOM 801 C C . GLY A 1 103 ? -9.411 -15.540 18.461 1.00 77.75 103 GLY A C 1
ATOM 802 O O . GLY A 1 103 ? -8.621 -16.476 18.560 1.00 77.75 103 GLY A O 1
ATOM 803 N N . THR A 1 104 ? -10.696 -15.659 18.816 1.00 79.69 104 THR A N 1
ATOM 804 C CA . THR A 1 104 ? -11.341 -16.902 19.267 1.00 79.69 104 THR A CA 1
ATOM 805 C C . THR A 1 104 ? -12.772 -16.996 18.738 1.00 79.69 104 THR A C 1
ATOM 807 O O . THR A 1 104 ? -13.383 -15.987 18.396 1.00 79.69 104 THR A O 1
ATOM 810 N N . SER A 1 105 ? -13.342 -18.204 18.720 1.00 81.81 105 SER A N 1
ATOM 811 C CA . SER A 1 105 ? -14.737 -18.438 18.309 1.00 81.81 105 SER A CA 1
ATOM 812 C C . SER A 1 105 ? -15.780 -17.817 19.241 1.00 81.81 105 SER A C 1
ATOM 814 O O . SER A 1 105 ? -16.906 -17.584 18.822 1.00 81.81 105 SER A O 1
ATOM 816 N N . ASP A 1 106 ? -15.421 -17.565 20.500 1.00 78.12 106 ASP A N 1
ATOM 817 C CA . ASP A 1 106 ? -16.307 -16.972 21.511 1.00 78.12 106 ASP A CA 1
ATOM 818 C C . ASP A 1 106 ? -16.262 -15.432 21.520 1.00 78.12 106 ASP A C 1
ATOM 820 O O . ASP A 1 106 ? -16.941 -14.791 22.326 1.00 78.12 106 ASP A O 1
ATOM 824 N N . ALA A 1 107 ? -15.418 -14.822 20.680 1.00 76.19 107 ALA A N 1
ATOM 825 C CA . ALA A 1 107 ? -15.273 -13.377 20.588 1.00 76.19 107 ALA A CA 1
ATOM 826 C C . ALA A 1 107 ? -16.152 -12.810 19.467 1.00 76.19 107 ALA A C 1
ATOM 828 O O . ALA A 1 107 ? -16.056 -13.205 18.308 1.00 76.19 107 ALA A O 1
ATOM 829 N N . GLU A 1 108 ? -16.982 -11.831 19.816 1.00 80.88 108 GLU A N 1
ATOM 830 C CA . GLU A 1 108 ? -17.849 -11.126 18.875 1.00 80.88 108 GLU A CA 1
ATOM 831 C C . GLU A 1 108 ? -17.238 -9.770 18.496 1.00 80.88 108 GLU A C 1
ATOM 833 O O . GLU A 1 108 ? -16.709 -9.045 19.345 1.00 80.88 108 GLU A O 1
ATOM 838 N N . THR A 1 109 ? -17.332 -9.406 17.217 1.00 80.62 109 THR A N 1
ATOM 839 C CA . THR A 1 109 ? -16.946 -8.084 16.705 1.00 80.62 109 THR A CA 1
ATOM 840 C C . THR A 1 109 ? -18.186 -7.213 16.465 1.00 80.62 109 THR A C 1
ATOM 842 O O . THR A 1 109 ? -19.306 -7.697 16.332 1.00 80.62 109 THR A O 1
ATOM 845 N N . TYR A 1 110 ? -18.001 -5.893 16.457 1.00 69.75 110 TYR A N 1
ATOM 846 C CA . TYR A 1 11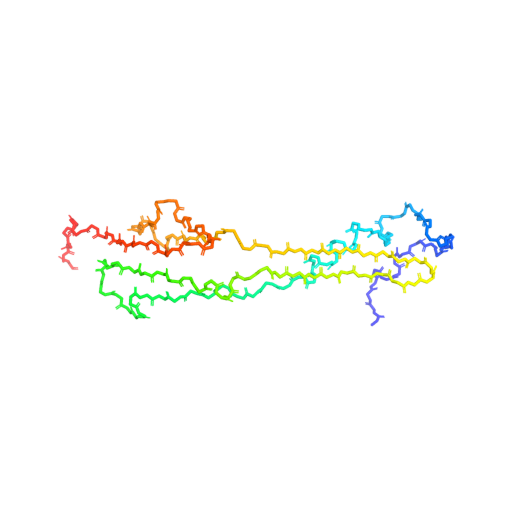0 ? -19.041 -4.885 16.280 1.00 69.75 110 TYR A CA 1
ATOM 847 C C . TYR A 1 110 ? -18.548 -3.713 15.396 1.00 69.75 110 TYR A C 1
ATOM 849 O O . TYR A 1 110 ? -17.744 -2.902 15.832 1.00 69.75 110 TYR A O 1
ATOM 857 N N . PRO A 1 111 ? -19.038 -3.545 14.163 1.00 76.69 111 PRO A N 1
ATOM 858 C CA . PRO A 1 111 ? -20.126 -4.303 13.556 1.00 76.69 111 PRO A CA 1
ATOM 859 C C . PRO A 1 111 ? -19.780 -5.789 13.453 1.00 76.69 111 PRO A C 1
ATOM 861 O O . PRO A 1 111 ? -18.608 -6.142 13.459 1.00 76.69 111 PRO A O 1
ATOM 864 N N . ALA A 1 112 ? -20.791 -6.654 13.362 1.00 81.88 112 ALA A N 1
ATOM 865 C CA . ALA A 1 112 ? -20.591 -8.105 13.266 1.00 81.88 112 ALA A CA 1
ATOM 866 C C . ALA A 1 112 ? -19.720 -8.516 12.064 1.00 81.88 112 ALA A C 1
ATOM 868 O O . ALA A 1 112 ? -19.129 -9.590 12.051 1.00 81.88 112 ALA A O 1
ATOM 869 N N . SER A 1 113 ? -19.608 -7.647 11.054 1.00 82.00 113 SER A N 1
ATOM 870 C CA . SER A 1 113 ? -18.661 -7.823 9.957 1.00 82.00 113 SER A CA 1
ATOM 871 C C . SER A 1 113 ? -17.202 -7.675 10.390 1.00 82.00 113 SER A C 1
ATOM 873 O O . SER A 1 113 ? -16.323 -8.066 9.636 1.00 82.00 113 SER A O 1
ATOM 875 N N . GLY A 1 114 ? -16.906 -7.073 11.539 1.00 80.25 114 GLY A N 1
ATOM 876 C CA . GLY A 1 114 ? -15.565 -6.648 11.937 1.00 80.25 114 GLY A CA 1
ATOM 877 C C . GLY A 1 114 ? -14.986 -5.532 11.063 1.00 80.25 114 GLY A C 1
ATOM 878 O O . GLY A 1 114 ? -13.817 -5.205 11.208 1.00 80.25 114 GLY A O 1
ATOM 879 N N . GLU A 1 115 ? -15.756 -4.958 10.134 1.00 84.19 115 GLU A N 1
ATOM 880 C CA . GLU A 1 115 ? -15.265 -3.939 9.203 1.00 84.19 115 GLU A CA 1
ATOM 881 C C . GLU A 1 115 ? -15.572 -2.526 9.690 1.00 84.19 115 GLU A C 1
ATOM 883 O O . GLU A 1 115 ? -16.726 -2.105 9.778 1.00 84.19 115 GLU A O 1
ATOM 888 N N . CYS A 1 116 ? -14.513 -1.765 9.934 1.00 76.12 116 CYS A N 1
ATOM 889 C CA . CYS A 1 116 ? -14.551 -0.363 10.313 1.00 76.12 116 CYS A CA 1
ATOM 890 C C . CYS A 1 116 ? -14.058 0.489 9.138 1.00 76.12 116 CYS A C 1
ATOM 892 O O . CYS A 1 116 ? -12.857 0.593 8.892 1.00 76.12 116 CYS A O 1
ATOM 894 N N . ALA A 1 117 ? -14.975 1.108 8.393 1.00 78.06 117 ALA A N 1
ATOM 895 C CA . ALA A 1 117 ? -14.619 1.973 7.269 1.00 78.06 117 ALA A CA 1
ATOM 896 C C . ALA A 1 117 ? -13.854 3.230 7.730 1.00 78.06 117 ALA A C 1
ATOM 898 O O . ALA A 1 117 ? -14.260 3.920 8.675 1.00 78.06 117 ALA A O 1
ATOM 899 N N . ILE A 1 118 ? -12.766 3.566 7.032 1.00 72.50 118 ILE A N 1
ATOM 900 C CA . ILE A 1 118 ? -11.938 4.749 7.301 1.00 72.50 118 ILE A CA 1
ATOM 901 C C . ILE A 1 118 ? -12.583 5.947 6.592 1.00 72.50 118 ILE A C 1
ATOM 903 O O . ILE A 1 118 ? -12.104 6.460 5.586 1.00 72.50 118 ILE A O 1
ATOM 907 N N . ASN A 1 119 ? -13.730 6.396 7.103 1.00 57.06 119 ASN A N 1
ATOM 908 C CA . ASN A 1 119 ? -14.405 7.582 6.570 1.00 57.06 119 ASN A CA 1
ATOM 909 C C . ASN A 1 119 ? -13.815 8.843 7.220 1.00 57.06 119 ASN A C 1
ATOM 911 O O . ASN A 1 119 ? -13.512 8.837 8.421 1.00 57.06 119 ASN A O 1
ATOM 915 N N . ALA A 1 120 ? -13.770 9.971 6.498 1.00 43.28 120 ALA A N 1
ATOM 916 C CA . ALA A 1 120 ? -13.355 11.276 7.040 1.00 43.28 120 ALA A CA 1
ATOM 917 C C . ALA A 1 120 ? -14.085 11.648 8.358 1.00 43.28 120 ALA A C 1
ATOM 919 O O . ALA A 1 120 ? -13.502 12.290 9.227 1.00 43.28 120 ALA A O 1
ATOM 920 N N . ALA A 1 121 ? -15.297 11.118 8.591 1.00 36.66 121 ALA A N 1
ATOM 921 C CA . ALA A 1 121 ? -16.111 11.343 9.793 1.00 36.66 121 ALA A CA 1
ATOM 922 C C . ALA A 1 121 ? -16.266 10.145 10.770 1.00 36.66 121 ALA A C 1
ATOM 924 O O . ALA A 1 121 ? -16.904 10.300 11.806 1.00 36.66 121 ALA A O 1
ATOM 925 N N . ALA A 1 122 ? -15.700 8.956 10.514 1.00 36.00 122 ALA A N 1
ATOM 926 C CA . ALA A 1 122 ? -15.946 7.780 11.371 1.00 36.00 122 ALA A CA 1
ATOM 927 C C . ALA A 1 122 ? -15.306 7.886 12.777 1.00 36.00 122 ALA A C 1
ATOM 929 O O . ALA A 1 122 ? -14.097 8.081 12.888 1.00 36.00 122 ALA A O 1
ATOM 930 N N . ARG A 1 123 ? -16.103 7.748 13.844 1.00 37.84 123 ARG A N 1
ATOM 931 C CA . ARG A 1 123 ? -15.641 7.360 15.190 1.00 37.84 123 ARG A CA 1
ATOM 932 C C . ARG A 1 123 ? -15.721 5.832 15.280 1.00 37.84 123 ARG A C 1
ATOM 934 O O . ARG A 1 123 ? -16.727 5.270 14.856 1.00 37.84 123 ARG A O 1
ATOM 941 N N . SER A 1 124 ? -14.681 5.188 15.805 1.00 44.19 124 SER A N 1
ATOM 942 C CA . SER A 1 124 ? -14.632 3.736 16.027 1.00 44.19 124 SER A CA 1
ATOM 943 C C . SER A 1 124 ? -15.784 3.270 16.925 1.00 44.19 124 SER A C 1
ATOM 945 O O . SER A 1 124 ? -16.130 3.951 17.894 1.00 44.19 124 SER A O 1
ATOM 947 N N . ALA A 1 125 ? -16.401 2.146 16.560 1.00 38.09 125 ALA A N 1
ATOM 948 C CA . ALA A 1 125 ? -17.608 1.609 17.176 1.00 38.09 125 ALA A CA 1
ATOM 949 C C . ALA A 1 125 ? -17.336 0.868 18.506 1.00 38.09 125 ALA A C 1
ATOM 951 O O . ALA A 1 125 ? -16.204 0.537 18.838 1.00 38.09 125 ALA A O 1
ATOM 952 N N . ASN A 1 126 ? -18.400 0.665 19.286 1.00 33.34 126 ASN A N 1
ATOM 953 C CA . ASN A 1 126 ? -18.430 0.060 20.624 1.00 33.34 126 ASN A CA 1
ATOM 954 C C . ASN A 1 126 ? -18.473 -1.478 20.533 1.00 33.34 126 ASN A C 1
ATOM 956 O O . ASN A 1 126 ? -19.345 -1.989 19.842 1.00 33.34 126 ASN A O 1
ATOM 960 N N . HIS A 1 127 ? -17.616 -2.214 21.250 1.00 46.72 127 HIS A N 1
ATOM 961 C CA . HIS A 1 127 ? -17.609 -3.686 21.242 1.00 46.72 127 HIS A CA 1
ATOM 962 C C . HIS A 1 127 ? -17.728 -4.262 22.653 1.00 46.72 127 HIS A C 1
ATOM 964 O O . HIS A 1 127 ? -16.935 -3.920 23.525 1.00 46.72 127 HIS A O 1
ATOM 970 N N . THR A 1 128 ? -18.649 -5.206 22.861 1.00 33.72 128 THR A N 1
ATOM 971 C CA . THR A 1 128 ? -18.704 -6.076 24.047 1.00 33.72 128 THR A CA 1
ATOM 972 C C . THR A 1 128 ? -18.484 -7.523 23.628 1.00 33.72 128 THR A C 1
ATOM 974 O O . THR A 1 128 ? -19.351 -8.083 22.972 1.00 33.72 128 THR A O 1
ATOM 977 N N . ALA A 1 129 ? -17.380 -8.152 24.039 1.00 35.12 129 ALA A N 1
ATOM 978 C CA . ALA A 1 129 ? -17.303 -9.612 24.039 1.00 35.12 129 ALA A CA 1
ATOM 979 C C . ALA A 1 129 ? -18.216 -10.153 25.157 1.00 35.12 129 ALA A C 1
ATOM 981 O O . ALA A 1 129 ? -18.289 -9.534 26.225 1.00 35.12 129 ALA A O 1
ATOM 982 N N . LYS A 1 130 ? -18.923 -11.265 24.897 1.00 27.34 130 LYS A N 1
ATOM 983 C CA . LYS A 1 130 ? -19.805 -11.985 25.833 1.00 27.34 130 LYS A CA 1
ATOM 984 C C . LYS A 1 130 ? -19.405 -13.480 25.897 1.00 27.34 130 LYS A C 1
ATOM 986 O O . LYS A 1 130 ? -20.043 -14.322 25.297 1.00 27.34 130 LYS A O 1
ATOM 991 N N . ALA A 1 131 ? -18.381 -13.851 26.661 1.00 32.66 131 ALA A N 1
ATOM 992 C CA . ALA A 1 131 ? -18.167 -15.226 27.108 1.00 32.66 131 ALA A CA 1
ATOM 993 C C . ALA A 1 131 ? -19.323 -15.672 28.021 1.00 32.66 131 ALA A C 1
ATOM 995 O O . ALA A 1 131 ? -19.557 -15.114 29.101 1.00 32.66 131 ALA A O 1
ATOM 996 N N . ASP A 1 132 ? -20.053 -16.675 27.558 1.00 32.38 132 ASP A N 1
ATOM 997 C CA . ASP A 1 132 ? -21.189 -17.281 28.234 1.00 32.38 132 ASP A CA 1
ATOM 998 C C . ASP A 1 132 ? -20.823 -17.795 29.651 1.00 32.38 132 ASP A C 1
ATOM 1000 O O . ASP A 1 132 ? -19.988 -18.692 29.792 1.00 32.38 132 ASP A O 1
ATOM 1004 N N . PRO A 1 133 ? -21.432 -17.263 30.732 1.00 36.25 133 PRO A N 1
ATOM 1005 C CA . PRO A 1 133 ? -21.233 -17.770 32.087 1.00 36.25 133 PRO A CA 1
ATOM 1006 C C . PRO A 1 133 ? -22.009 -19.070 32.386 1.00 36.25 133 PRO A C 1
ATOM 1008 O O . PRO A 1 133 ? -21.967 -19.536 33.526 1.00 36.25 133 PRO A O 1
ATOM 1011 N N . SER A 1 134 ? -22.725 -19.667 31.423 1.00 34.31 134 SER A N 1
ATOM 1012 C CA . SER A 1 134 ? -23.682 -20.752 31.691 1.00 34.31 134 SER A CA 1
ATOM 1013 C C . SER A 1 134 ? -23.136 -22.188 31.657 1.00 34.31 134 SER A C 1
ATOM 1015 O O . SER A 1 134 ? -23.911 -23.132 31.814 1.00 34.31 134 SER A O 1
ATOM 1017 N N . ARG A 1 135 ? -21.814 -22.407 31.574 1.00 31.12 135 ARG A N 1
ATOM 1018 C CA . ARG A 1 135 ? -21.249 -23.753 31.791 1.00 31.12 135 ARG A CA 1
ATOM 1019 C C . ARG A 1 135 ? -20.773 -23.928 33.241 1.00 31.12 135 ARG A C 1
ATOM 1021 O O . ARG A 1 135 ? -19.761 -23.330 33.614 1.00 31.12 135 ARG A O 1
ATOM 1028 N N . PRO A 1 136 ? -21.445 -24.744 34.083 1.00 34.94 136 PRO A N 1
ATOM 1029 C CA . PRO A 1 136 ? -20.958 -25.010 35.430 1.00 34.94 136 PRO A CA 1
ATOM 1030 C C . PRO A 1 136 ? -19.586 -25.685 35.348 1.00 34.94 136 PRO A C 1
ATOM 1032 O O . PRO A 1 136 ? -19.425 -26.742 34.735 1.00 34.94 136 PRO A O 1
ATOM 1035 N N . ARG A 1 137 ? -18.581 -25.060 35.972 1.00 35.09 137 ARG A N 1
ATOM 1036 C CA . ARG A 1 137 ? -17.269 -25.674 36.188 1.00 35.09 137 ARG A CA 1
ATOM 1037 C C . ARG A 1 137 ? -17.456 -26.900 37.076 1.00 35.09 137 ARG A C 1
ATOM 1039 O O . ARG A 1 137 ? -17.751 -26.765 38.261 1.00 35.09 137 ARG A O 1
ATOM 1046 N N . ARG A 1 138 ? -17.272 -28.091 36.503 1.00 28.05 138 ARG A N 1
ATOM 1047 C CA . ARG A 1 138 ? -17.042 -29.314 37.273 1.00 28.05 138 ARG A CA 1
ATOM 1048 C C . ARG A 1 138 ? -15.682 -29.162 37.949 1.00 28.05 138 ARG A C 1
ATOM 1050 O O . ARG A 1 138 ? -14.664 -29.107 37.268 1.00 28.05 138 ARG A O 1
ATOM 1057 N N . VAL A 1 139 ? -15.697 -29.046 39.272 1.00 36.19 139 VAL A N 1
ATOM 1058 C CA . VAL A 1 139 ? -14.513 -29.256 40.102 1.00 36.19 139 VAL A CA 1
ATOM 1059 C C . VAL A 1 139 ? -14.332 -30.766 40.220 1.00 36.19 139 VAL A C 1
ATOM 1061 O O . VAL A 1 139 ? -15.218 -31.451 40.731 1.00 36.19 139 VAL A O 1
ATOM 1064 N N . THR A 1 140 ? -13.213 -31.260 39.708 1.00 44.03 140 THR A N 1
ATOM 1065 C CA . THR A 1 140 ? -12.578 -32.525 40.094 1.00 44.03 140 THR A CA 1
ATOM 1066 C C . THR A 1 140 ? -11.090 -32.275 40.124 1.00 44.03 140 THR A C 1
ATOM 1068 O O . THR A 1 140 ? -10.617 -31.671 39.133 1.00 44.03 140 THR A O 1
#

Foldseek 3Di:
DDDVVVVVPPDDDDDDDPPDFPPDPPTDDLVVQQVVQVVPDDDDDQDWCKPPNDDDDPFFWMFTFGDLVRQAKDKGKRWDDPDPDTDMYMDIDHQFWDADDDPDPQFAAVVNRSTGTSDPDDDGDTGTRGDDPPDDDDDD

pLDDT: mean 74.11, std 18.27, range [27.34, 94.56]

Secondary structure (DSSP, 8-state):
---GGGG---PPP----TTS----TT---HHHHHHHHHHT--PPP--EEEESSS---SS---EEEE-TTT---EEEEEEEEETTEEEEEEEEE---EEEPPPSSTTPPPSSTT-EEE--TTPPPPP------TTS-----